Protein AF-A0A2E2VCF2-F1 (afdb_monomer)

pLDDT: mean 79.43, std 12.29, range [48.53, 93.0]

Solvent-accessible surface area (backbone atoms only — not comparable to full-atom values): 3719 Å² total; per-residue (Å²): 128,64,68,67,61,37,51,51,28,37,52,51,11,51,50,37,18,50,53,9,49,57,41,42,64,54,71,66,45,79,83,84,43,74,68,52,36,52,51,23,52,49,37,40,53,52,6,49,40,23,37,70,42,52,9,52,48,38,27,48,48,26,56,52,61,63,67,70,55,76,87,127

Nearest PDB structures (foldseek):
  4h8s-assembly2_C  TM=4.004E-01  e=8.168E+00  Homo sapiens

Radius of gyration: 16.82 Å; Cα contacts (8 Å, |Δi|>4): 87; chains: 1; bounding box: 31×14×55 Å

Structure (mmCIF, N/CA/C/O backbone):
data_AF-A0A2E2VCF2-F1
#
_entry.id   AF-A0A2E2VCF2-F1
#
loop_
_atom_site.group_PDB
_atom_site.id
_atom_site.type_symbol
_atom_site.label_atom_id
_atom_site.label_alt_id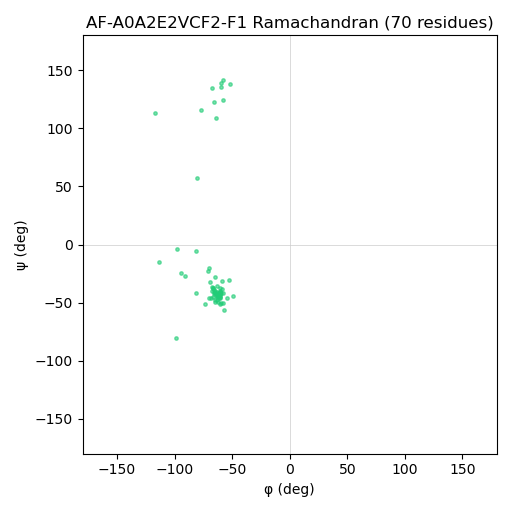
_atom_site.label_comp_id
_atom_site.label_asym_id
_atom_site.label_entity_id
_atom_site.label_seq_id
_atom_site.pdbx_PDB_ins_code
_atom_site.Cartn_x
_atom_site.Cartn_y
_atom_site.Cartn_z
_atom_site.occupancy
_atom_site.B_iso_or_equiv
_atom_site.auth_seq_id
_atom_site.auth_comp_id
_atom_site.auth_asym_id
_atom_site.auth_atom_id
_atom_site.pdbx_PDB_model_num
ATOM 1 N N . MET A 1 1 ? -14.827 2.555 20.736 1.00 55.34 1 MET A N 1
ATOM 2 C CA . MET A 1 1 ? -15.166 3.039 19.372 1.00 55.34 1 MET A CA 1
ATOM 3 C C . MET A 1 1 ? -15.985 1.971 18.666 1.00 55.34 1 MET A C 1
ATOM 5 O O . MET A 1 1 ? -15.654 0.804 18.807 1.00 55.34 1 MET A O 1
ATOM 9 N N . GLN A 1 2 ? -17.056 2.347 17.963 1.00 64.69 2 GLN A N 1
ATOM 10 C CA . GLN A 1 2 ? -17.980 1.393 17.337 1.00 64.69 2 GLN A CA 1
ATOM 11 C C . GLN A 1 2 ? -17.257 0.495 16.309 1.00 64.69 2 GLN A C 1
ATOM 13 O O . GLN A 1 2 ? -16.440 1.015 15.543 1.00 64.69 2 GLN A O 1
ATOM 18 N N . PRO A 1 3 ? -17.561 -0.816 16.248 1.00 72.81 3 PRO A N 1
ATOM 19 C CA . PRO A 1 3 ? -16.936 -1.777 15.327 1.00 72.81 3 PRO A CA 1
ATOM 20 C C . PRO A 1 3 ? -16.994 -1.329 13.858 1.00 72.81 3 PRO A C 1
ATOM 22 O O . PRO A 1 3 ? -16.052 -1.561 13.105 1.00 72.81 3 PRO A O 1
ATOM 25 N N . ILE A 1 4 ? -18.033 -0.574 13.492 1.00 79.25 4 ILE A N 1
ATOM 26 C CA . ILE A 1 4 ? -18.191 0.101 12.195 1.00 79.25 4 ILE A CA 1
ATOM 27 C C . ILE A 1 4 ? -16.950 0.907 11.805 1.00 79.25 4 ILE A C 1
ATOM 29 O O . ILE A 1 4 ? -16.466 0.809 10.683 1.00 79.25 4 ILE A O 1
ATOM 33 N N . ARG A 1 5 ? -16.374 1.666 12.739 1.00 76.62 5 ARG A N 1
ATOM 34 C CA . ARG A 1 5 ? -15.217 2.517 12.454 1.00 76.62 5 ARG A CA 1
ATOM 35 C C . ARG A 1 5 ? -13.957 1.697 12.171 1.00 76.62 5 ARG A C 1
ATOM 37 O O . ARG A 1 5 ? -13.145 2.108 11.353 1.00 76.62 5 ARG A O 1
ATOM 44 N N . ARG A 1 6 ? -13.814 0.526 12.799 1.00 78.50 6 ARG A N 1
ATOM 45 C CA . ARG A 1 6 ? -12.719 -0.419 12.527 1.00 78.50 6 ARG A CA 1
ATOM 46 C C . ARG A 1 6 ? -12.858 -1.025 11.131 1.00 78.50 6 ARG A C 1
ATOM 48 O O . ARG A 1 6 ? -11.889 -1.035 10.381 1.00 78.50 6 ARG A O 1
ATOM 55 N N . VAL A 1 7 ? -14.069 -1.455 10.774 1.00 83.94 7 VAL A N 1
ATOM 56 C CA . VAL A 1 7 ? -14.388 -1.997 9.442 1.00 83.94 7 VAL A CA 1
ATOM 57 C C . VAL A 1 7 ? -14.130 -0.959 8.349 1.00 83.94 7 VAL A C 1
ATOM 59 O O . VAL A 1 7 ? -13.551 -1.302 7.325 1.00 83.94 7 VAL A O 1
ATOM 62 N N . LEU A 1 8 ? -14.460 0.315 8.588 1.00 86.94 8 LEU A N 1
ATOM 63 C CA . LEU A 1 8 ? -14.186 1.401 7.642 1.00 86.94 8 LEU A CA 1
ATOM 64 C C . LEU A 1 8 ? -12.690 1.575 7.353 1.00 86.94 8 LEU A C 1
ATOM 66 O O . LEU A 1 8 ? -12.317 1.681 6.191 1.00 86.94 8 LEU A O 1
ATOM 70 N N . PHE A 1 9 ? -11.822 1.569 8.372 1.00 87.38 9 PHE A N 1
ATOM 71 C CA . PHE A 1 9 ? -10.373 1.681 8.147 1.00 87.38 9 PHE A CA 1
ATOM 72 C C . PHE A 1 9 ? -9.792 0.455 7.444 1.00 87.38 9 PHE A C 1
ATOM 74 O O . PHE A 1 9 ? -8.956 0.604 6.558 1.00 87.38 9 PHE A O 1
ATOM 81 N N . VAL A 1 10 ? -10.250 -0.746 7.801 1.00 87.25 10 VAL A N 1
ATOM 82 C CA . VAL A 1 10 ? -9.816 -1.977 7.126 1.00 87.25 10 VAL A CA 1
ATOM 83 C C . VAL A 1 10 ? -10.244 -1.961 5.658 1.00 87.25 10 VAL A C 1
ATOM 85 O O . VAL A 1 10 ? -9.414 -2.191 4.785 1.00 87.25 10 VAL A O 1
ATOM 88 N N . GLY A 1 11 ? -11.504 -1.619 5.373 1.00 89.44 11 GLY A N 1
ATOM 89 C CA . GLY A 1 11 ? -12.012 -1.495 4.007 1.00 89.44 11 GLY A CA 1
ATOM 90 C C . GLY A 1 11 ? -11.272 -0.425 3.205 1.00 89.44 11 GLY A C 1
ATOM 91 O O . GLY A 1 11 ? -10.878 -0.671 2.072 1.00 89.44 11 GLY A O 1
ATOM 92 N N . LEU A 1 12 ? -11.003 0.735 3.809 1.00 91.31 12 LEU A N 1
ATOM 93 C CA . LEU A 1 12 ? -10.264 1.818 3.160 1.00 91.31 12 LEU A CA 1
ATOM 94 C C . LEU A 1 12 ? -8.815 1.418 2.851 1.00 91.31 12 LEU A C 1
ATOM 96 O O . LEU A 1 12 ? -8.329 1.691 1.758 1.00 91.31 12 LEU A O 1
ATOM 100 N N . GLY A 1 13 ? -8.144 0.721 3.770 1.00 90.56 13 GLY A N 1
ATOM 101 C CA . GLY A 1 13 ? -6.798 0.203 3.538 1.00 90.56 13 GLY A CA 1
ATOM 102 C C . GLY A 1 13 ? -6.745 -0.869 2.446 1.00 90.56 13 GLY A C 1
ATOM 103 O O . GLY A 1 13 ? -5.849 -0.827 1.607 1.00 90.56 13 GLY A O 1
ATOM 104 N N . LEU A 1 14 ? -7.738 -1.765 2.383 1.00 92.38 14 LEU A N 1
ATOM 105 C CA . LEU A 1 14 ? -7.868 -2.744 1.295 1.00 92.38 14 LEU A CA 1
ATOM 106 C C . LEU A 1 14 ? -8.094 -2.069 -0.062 1.00 92.38 14 LEU A C 1
ATOM 108 O O . LEU A 1 14 ? -7.445 -2.441 -1.038 1.00 92.38 14 LEU A O 1
ATOM 112 N N . SER A 1 15 ? -8.955 -1.050 -0.125 1.00 93.00 15 SER A N 1
ATOM 113 C CA . SER A 1 15 ? -9.175 -0.270 -1.347 1.00 93.00 15 SER A CA 1
ATOM 114 C C . SER A 1 15 ? -7.898 0.427 -1.814 1.00 93.00 15 SER A C 1
ATOM 116 O O . SER A 1 15 ? -7.587 0.393 -3.000 1.00 93.00 15 SER A O 1
ATOM 118 N N . ILE A 1 16 ? -7.124 1.015 -0.895 1.00 91.56 16 ILE A N 1
ATOM 119 C CA . ILE A 1 16 ? -5.831 1.636 -1.223 1.00 91.56 16 ILE A CA 1
ATOM 120 C C . ILE A 1 16 ? -4.848 0.593 -1.756 1.00 91.56 16 ILE A C 1
ATOM 122 O O . ILE A 1 16 ? -4.207 0.839 -2.778 1.00 91.56 16 ILE A O 1
ATOM 126 N N . SER A 1 17 ? -4.751 -0.574 -1.111 1.00 92.00 17 SER A N 1
ATOM 127 C CA . SER A 1 17 ? -3.880 -1.646 -1.593 1.00 92.00 17 SER A CA 1
ATOM 128 C C . SER A 1 17 ? -4.282 -2.121 -2.988 1.00 92.00 17 SER A C 1
ATOM 130 O O . SER A 1 17 ? -3.419 -2.321 -3.838 1.00 92.00 17 SER A O 1
ATOM 132 N N . PHE A 1 18 ? -5.585 -2.244 -3.250 1.00 92.06 18 PHE A N 1
ATOM 133 C CA . PHE A 1 18 ? -6.105 -2.645 -4.555 1.00 92.06 18 PHE A CA 1
ATOM 134 C C . PHE A 1 18 ? -5.822 -1.600 -5.642 1.00 92.06 18 PHE A C 1
ATOM 136 O O . PHE A 1 18 ? -5.379 -1.952 -6.731 1.00 92.06 18 PHE A O 1
ATOM 143 N N . ILE A 1 19 ? -5.996 -0.310 -5.339 1.00 91.19 19 ILE A N 1
ATOM 144 C CA . ILE A 1 19 ? -5.625 0.783 -6.252 1.00 91.19 19 ILE A CA 1
ATOM 145 C C . ILE A 1 19 ? -4.116 0.756 -6.525 1.00 91.19 19 ILE A C 1
ATOM 147 O O . ILE A 1 19 ? -3.706 0.874 -7.676 1.00 91.19 19 ILE A O 1
ATOM 151 N N . GLY A 1 20 ? -3.289 0.539 -5.498 1.00 88.69 20 GLY A N 1
ATOM 152 C CA . GLY A 1 20 ? -1.844 0.370 -5.661 1.00 88.69 20 GLY A CA 1
ATOM 153 C C . GLY A 1 20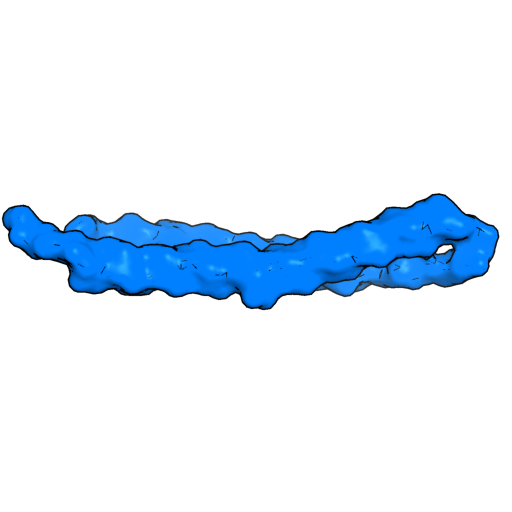 ? -1.492 -0.794 -6.588 1.00 88.69 20 GLY A C 1
ATOM 154 O O . GLY A 1 20 ? -0.646 -0.640 -7.462 1.00 88.69 20 GLY A O 1
ATOM 155 N N . LEU A 1 21 ? -2.191 -1.927 -6.466 1.00 89.12 21 LEU A N 1
ATOM 156 C CA . LEU A 1 21 ? -2.015 -3.086 -7.345 1.00 89.12 21 LEU A CA 1
ATOM 157 C C . LEU A 1 21 ? -2.381 -2.774 -8.806 1.00 89.12 21 LEU A C 1
ATOM 159 O O . LEU A 1 21 ? -1.665 -3.187 -9.714 1.00 89.12 21 LEU A O 1
ATOM 163 N N . LEU A 1 22 ? -3.466 -2.026 -9.037 1.00 87.25 22 LEU A N 1
ATOM 164 C CA . LEU A 1 22 ? -3.862 -1.586 -10.380 1.00 87.25 22 LEU A CA 1
ATOM 165 C C . LEU A 1 22 ? -2.813 -0.660 -11.000 1.00 87.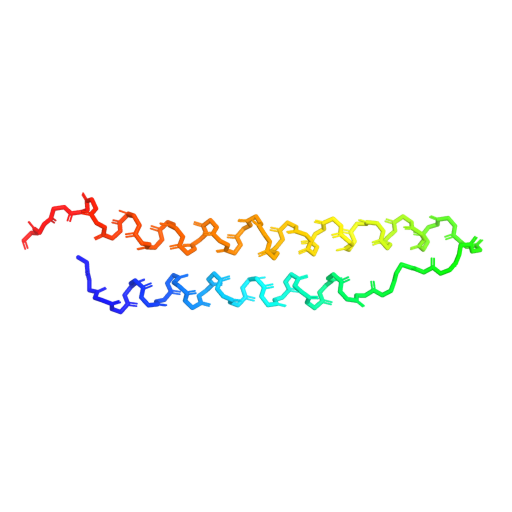25 22 LEU A C 1
ATOM 167 O O . LEU A 1 22 ? -2.441 -0.844 -12.154 1.00 87.25 22 LEU A O 1
ATOM 171 N N . VAL A 1 23 ? -2.306 0.301 -10.224 1.00 85.94 23 VAL A N 1
ATOM 172 C CA . VAL A 1 23 ? -1.264 1.236 -10.673 1.00 85.94 23 VAL A CA 1
ATOM 173 C C . VAL A 1 23 ? 0.060 0.506 -10.928 1.00 85.94 23 VAL A C 1
ATOM 175 O O . VAL A 1 23 ? 0.742 0.798 -11.904 1.00 85.94 23 VAL A O 1
ATOM 178 N N . TRP A 1 24 ? 0.395 -0.489 -10.104 1.00 81.00 24 TRP A N 1
ATOM 179 C CA . TRP A 1 24 ? 1.571 -1.347 -10.280 1.00 81.00 24 TRP A CA 1
ATOM 180 C C . TRP A 1 24 ? 1.507 -2.206 -11.548 1.00 81.00 24 TRP A C 1
ATOM 182 O O . TRP A 1 24 ? 2.542 -2.573 -12.096 1.00 81.00 24 TRP A O 1
ATOM 192 N N . ASN A 1 25 ? 0.304 -2.551 -12.013 1.00 84.12 25 ASN A N 1
ATOM 193 C CA . ASN A 1 25 ? 0.117 -3.369 -13.211 1.00 84.12 25 ASN A CA 1
ATOM 194 C C . ASN A 1 25 ? 0.229 -2.566 -14.519 1.00 84.12 25 ASN A C 1
ATOM 196 O O . ASN A 1 25 ? 0.204 -3.157 -15.596 1.00 84.12 25 ASN A O 1
ATOM 200 N N . ILE A 1 26 ? 0.355 -1.236 -14.448 1.00 82.12 26 ILE A N 1
ATOM 201 C CA . ILE A 1 26 ? 0.586 -0.405 -15.631 1.00 82.12 26 ILE A CA 1
ATOM 202 C C . ILE A 1 26 ? 1.974 -0.759 -16.189 1.00 82.12 26 ILE A C 1
ATOM 204 O O . ILE A 1 26 ? 2.960 -0.665 -15.453 1.00 82.12 26 ILE A O 1
ATOM 208 N N . PRO A 1 27 ? 2.076 -1.181 -17.464 1.00 73.44 27 PRO A N 1
ATOM 209 C CA . PRO A 1 27 ? 3.346 -1.582 -18.043 1.00 73.44 27 PRO A CA 1
ATOM 210 C C . PRO A 1 27 ? 4.339 -0.420 -18.007 1.00 73.44 27 PRO A C 1
ATOM 212 O O . PRO A 1 27 ? 4.012 0.717 -18.353 1.00 73.44 27 PRO A O 1
ATOM 215 N N . LEU A 1 28 ? 5.568 -0.732 -17.603 1.00 69.88 28 LEU A N 1
ATOM 216 C CA . LEU A 1 28 ? 6.711 0.152 -17.781 1.00 69.88 28 LEU A CA 1
ATOM 217 C C . LEU A 1 28 ? 6.903 0.298 -19.295 1.00 69.88 28 LEU A C 1
ATOM 219 O O . LEU A 1 28 ? 7.221 -0.687 -19.955 1.00 69.88 28 LEU A O 1
ATOM 223 N N . GLY A 1 29 ? 6.596 1.472 -19.852 1.00 66.12 29 GLY A N 1
ATOM 224 C CA . GLY A 1 29 ? 6.651 1.700 -21.298 1.00 66.12 29 GLY A CA 1
ATOM 225 C C . GLY A 1 29 ? 7.997 1.275 -21.894 1.00 66.12 29 GLY A C 1
ATOM 226 O O . GLY A 1 29 ? 9.042 1.519 -21.286 1.00 66.12 29 GLY A O 1
ATOM 227 N N . ASP A 1 30 ? 7.957 0.632 -23.065 1.00 64.25 30 ASP A N 1
ATOM 228 C CA . ASP A 1 30 ? 9.164 0.178 -23.758 1.00 64.25 30 ASP A CA 1
ATOM 229 C C . ASP A 1 30 ? 9.989 1.382 -24.241 1.00 64.25 30 ASP A C 1
ATOM 231 O O . ASP A 1 30 ? 9.463 2.395 -24.712 1.00 64.25 30 ASP A O 1
ATOM 235 N N . GLY A 1 31 ? 11.295 1.299 -24.003 1.00 61.53 31 GLY A N 1
ATOM 236 C CA . GLY A 1 31 ? 12.187 2.440 -23.799 1.00 61.53 31 GLY A CA 1
ATOM 237 C C . GLY A 1 31 ? 12.684 3.171 -25.045 1.00 61.53 31 GLY A C 1
ATOM 238 O O . GLY A 1 31 ? 13.892 3.333 -25.190 1.00 61.53 31 GLY A O 1
ATOM 239 N N . GLU A 1 32 ? 11.792 3.680 -25.893 1.00 63.56 32 GLU A N 1
ATOM 240 C CA . GLU A 1 32 ? 12.184 4.614 -26.967 1.00 63.56 32 GLU A CA 1
ATOM 241 C C . GLU A 1 32 ? 12.028 6.091 -26.554 1.00 63.56 32 GLU A C 1
ATOM 243 O O . GLU A 1 32 ? 12.793 6.940 -27.008 1.00 63.56 32 GLU A O 1
ATOM 248 N N . ASP A 1 33 ? 11.146 6.386 -25.587 1.00 69.56 33 ASP A N 1
ATOM 249 C CA . ASP A 1 33 ? 10.927 7.729 -25.036 1.00 69.56 33 ASP A CA 1
ATOM 250 C C . ASP A 1 33 ? 11.280 7.806 -23.542 1.00 69.56 33 ASP A C 1
ATOM 252 O O . ASP A 1 33 ? 10.591 7.260 -22.673 1.00 69.56 33 ASP A O 1
ATOM 256 N N . SER A 1 34 ? 12.333 8.561 -23.216 1.00 64.25 34 SER A N 1
ATOM 257 C CA . SER A 1 34 ? 12.830 8.748 -21.841 1.00 64.25 34 SER A CA 1
ATOM 258 C C . SER A 1 34 ? 11.786 9.334 -20.880 1.00 64.25 34 SER A C 1
ATOM 260 O O . SER A 1 34 ? 11.773 8.998 -19.694 1.00 64.25 34 SER A O 1
ATOM 262 N N . VAL A 1 35 ? 10.872 10.166 -21.388 1.00 71.00 35 VAL A N 1
ATOM 263 C CA . VAL A 1 35 ? 9.744 10.717 -20.623 1.00 71.00 35 VAL A CA 1
ATOM 264 C C . VAL A 1 35 ? 8.771 9.605 -20.231 1.00 71.00 35 VAL A C 1
ATOM 266 O O . VAL A 1 35 ? 8.373 9.515 -19.071 1.00 71.00 35 VAL A O 1
ATOM 269 N N . ASN A 1 36 ? 8.434 8.721 -21.170 1.00 69.00 36 ASN A N 1
ATOM 270 C CA . ASN A 1 36 ? 7.480 7.633 -20.963 1.00 69.00 36 ASN A CA 1
ATOM 271 C C . ASN A 1 36 ? 8.028 6.591 -19.970 1.00 69.00 36 ASN A C 1
ATOM 273 O O . ASN A 1 36 ? 7.318 6.118 -19.081 1.00 69.00 36 ASN A O 1
ATOM 277 N N . TYR A 1 37 ? 9.337 6.337 -20.036 1.00 74.25 37 TYR A N 1
ATOM 278 C CA . TYR A 1 37 ? 10.056 5.512 -19.067 1.00 74.25 37 TYR A CA 1
ATOM 279 C C . TYR A 1 37 ? 10.027 6.104 -17.647 1.00 74.25 37 TYR A C 1
ATOM 281 O O . TYR A 1 37 ? 9.755 5.392 -16.678 1.00 74.25 37 TYR A O 1
ATOM 289 N N . TRP A 1 38 ? 10.258 7.415 -17.502 1.00 80.69 38 TRP A N 1
ATOM 290 C CA . TRP A 1 38 ? 10.244 8.082 -16.194 1.00 80.69 38 TRP A CA 1
ATOM 291 C C . TRP A 1 38 ? 8.853 8.062 -15.546 1.00 80.69 38 TRP A C 1
ATOM 293 O O . TRP A 1 38 ? 8.725 7.755 -14.360 1.00 80.69 38 TRP A O 1
ATOM 303 N N . TYR A 1 39 ? 7.800 8.302 -16.334 1.00 79.44 39 TYR A N 1
ATOM 304 C CA . TYR A 1 39 ? 6.418 8.149 -15.872 1.00 79.44 39 TYR A CA 1
ATOM 305 C C . TYR A 1 39 ? 6.108 6.709 -15.452 1.00 79.44 39 TYR A C 1
ATOM 307 O O . TYR A 1 39 ? 5.523 6.508 -14.387 1.00 79.44 39 TYR A O 1
ATOM 315 N N . GLY A 1 40 ? 6.557 5.708 -16.216 1.00 81.38 40 GLY A N 1
ATOM 316 C CA . GL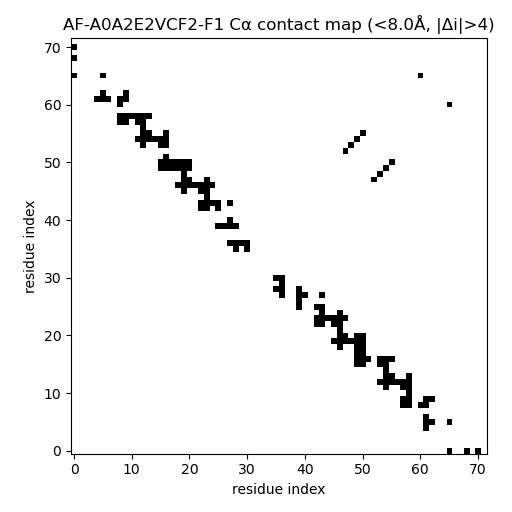Y A 1 40 ? 6.427 4.296 -15.844 1.00 81.38 40 GLY A CA 1
ATOM 317 C C . GLY A 1 40 ? 7.022 3.996 -14.464 1.00 81.38 40 GLY A C 1
ATOM 318 O O . GLY A 1 40 ? 6.361 3.389 -13.620 1.00 81.38 40 GLY A O 1
ATOM 319 N N . TRP A 1 41 ? 8.229 4.493 -14.184 1.00 82.94 41 TRP A N 1
ATOM 320 C CA . TRP A 1 41 ? 8.877 4.331 -12.876 1.00 82.94 41 TRP A CA 1
ATOM 321 C C . TRP A 1 41 ? 8.124 4.998 -11.726 1.00 82.94 41 TRP A C 1
ATOM 323 O O . TRP A 1 41 ? 8.093 4.463 -10.615 1.00 82.94 41 TRP A O 1
ATOM 333 N N . ILE A 1 42 ? 7.495 6.145 -11.977 1.00 85.44 42 ILE A N 1
ATOM 334 C CA . ILE A 1 42 ? 6.649 6.815 -10.986 1.00 85.44 42 ILE A CA 1
ATOM 335 C C . ILE A 1 42 ? 5.433 5.950 -10.672 1.00 85.44 42 ILE A C 1
ATOM 337 O 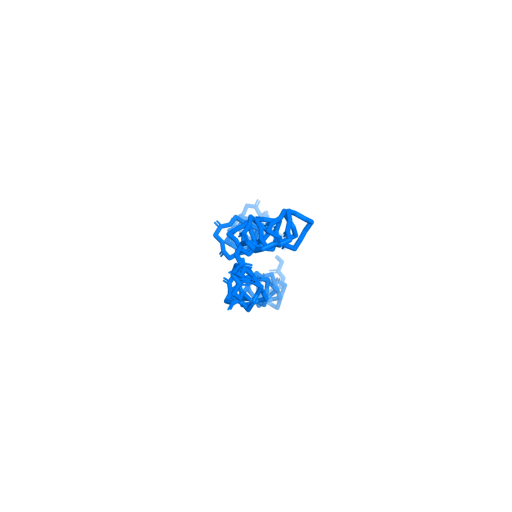O . ILE A 1 42 ? 5.175 5.692 -9.497 1.00 85.44 42 ILE A O 1
ATOM 341 N N . TYR A 1 43 ? 4.714 5.455 -11.682 1.00 84.31 43 TYR A N 1
ATOM 342 C CA . TYR A 1 43 ? 3.564 4.573 -11.458 1.00 84.31 43 TYR A CA 1
ATOM 343 C C . TYR A 1 43 ? 3.972 3.287 -10.738 1.00 84.31 43 TYR A C 1
ATOM 345 O O . TYR A 1 43 ? 3.317 2.896 -9.776 1.00 84.31 43 TYR A O 1
ATOM 353 N N . PHE A 1 44 ? 5.111 2.698 -11.091 1.00 86.25 44 PHE A N 1
ATOM 354 C CA . PHE A 1 44 ? 5.672 1.566 -10.361 1.00 86.25 44 PHE A CA 1
ATOM 355 C C . PHE A 1 44 ? 5.928 1.898 -8.881 1.00 86.25 44 PHE A C 1
ATOM 357 O O . PHE A 1 44 ? 5.444 1.201 -7.990 1.00 86.25 44 PHE A O 1
ATOM 364 N N . GLY A 1 45 ? 6.610 3.008 -8.581 1.00 87.50 45 GLY A N 1
ATOM 365 C CA . GLY A 1 45 ? 6.869 3.435 -7.202 1.00 87.50 45 GLY A CA 1
ATOM 366 C C . GLY A 1 45 ? 5.591 3.709 -6.399 1.00 87.50 45 GLY A C 1
ATOM 367 O O . GLY A 1 45 ? 5.452 3.243 -5.264 1.00 87.50 45 GLY A O 1
ATOM 368 N N . TRP A 1 46 ? 4.625 4.411 -6.996 1.00 87.75 46 TRP A N 1
ATOM 369 C CA . TRP A 1 46 ? 3.323 4.691 -6.379 1.00 87.75 46 TRP A CA 1
ATOM 370 C C . TRP A 1 46 ? 2.484 3.429 -6.182 1.00 87.75 46 TRP A C 1
ATOM 372 O O . TRP A 1 46 ? 1.825 3.294 -5.149 1.00 87.75 46 TRP A O 1
ATOM 382 N N . GLY A 1 47 ? 2.541 2.488 -7.124 1.00 87.44 47 GLY A N 1
ATOM 383 C CA . GLY A 1 47 ? 1.897 1.185 -7.017 1.00 87.44 47 GLY A CA 1
ATOM 384 C C . GLY A 1 47 ? 2.433 0.381 -5.832 1.00 87.44 47 GLY 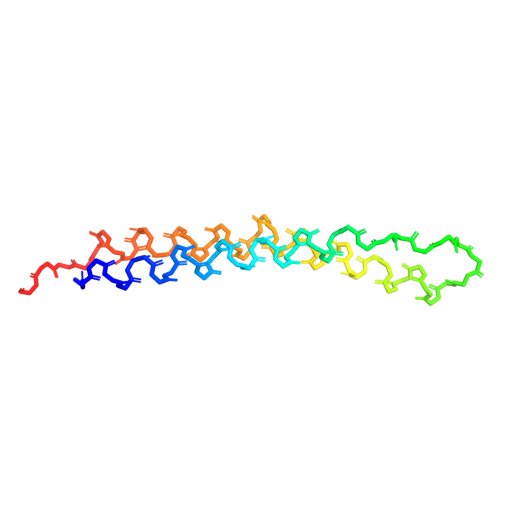A C 1
ATOM 385 O O . GLY A 1 47 ? 1.646 -0.104 -5.015 1.00 87.44 47 GLY A O 1
ATOM 386 N N . LEU A 1 48 ? 3.764 0.333 -5.660 1.00 89.50 48 LEU A N 1
ATOM 387 C CA . LEU A 1 48 ? 4.425 -0.330 -4.523 1.00 89.50 48 LEU A CA 1
ATOM 388 C C . LEU A 1 48 ? 3.972 0.294 -3.211 1.00 89.50 48 LEU A C 1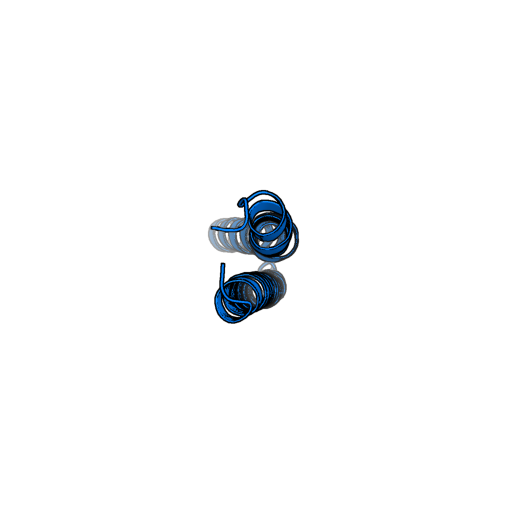
ATOM 390 O O . LEU A 1 48 ? 3.561 -0.395 -2.276 1.00 89.50 48 LEU A O 1
ATOM 394 N N . PHE A 1 49 ? 4.046 1.622 -3.160 1.00 91.19 49 PHE A N 1
ATOM 395 C CA . PHE A 1 49 ? 3.756 2.384 -1.963 1.00 91.19 49 PHE A CA 1
ATOM 396 C C . PHE A 1 49 ? 2.286 2.266 -1.558 1.00 91.19 49 PHE A C 1
ATOM 398 O O . PHE A 1 49 ? 1.995 2.084 -0.379 1.00 91.19 49 PHE A O 1
ATOM 405 N N . GLY A 1 50 ? 1.3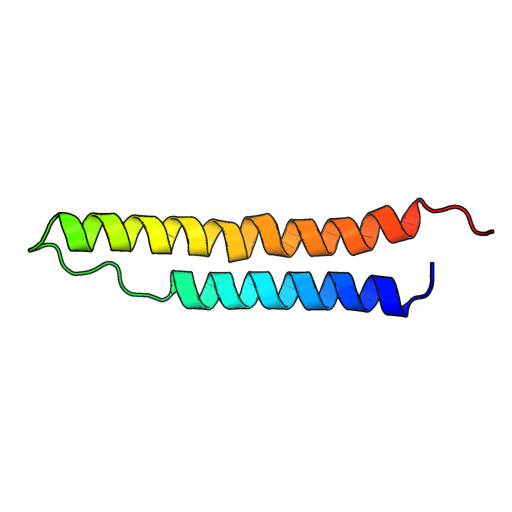55 2.297 -2.513 1.00 86.44 50 GLY A N 1
ATOM 406 C CA . GLY A 1 50 ? -0.066 2.063 -2.259 1.00 86.44 50 GLY A CA 1
ATOM 407 C C . GLY A 1 50 ? -0.345 0.638 -1.778 1.00 86.44 50 GLY A C 1
ATOM 408 O O . GLY A 1 50 ? -1.020 0.451 -0.764 1.00 86.44 50 GLY A O 1
ATOM 409 N N . CYS A 1 51 ? 0.220 -0.360 -2.466 1.00 89.25 51 CYS A N 1
ATOM 410 C CA . CYS A 1 51 ? -0.050 -1.776 -2.218 1.00 89.25 51 CYS A CA 1
ATOM 411 C C . CYS A 1 51 ? 0.533 -2.271 -0.887 1.00 89.25 51 CYS A C 1
ATOM 413 O O . CYS A 1 51 ? -0.175 -2.916 -0.110 1.00 89.25 51 CYS A O 1
ATOM 415 N N . PHE A 1 52 ? 1.792 -1.930 -0.602 1.00 87.56 52 PHE A N 1
ATOM 416 C CA . PHE A 1 52 ? 2.561 -2.487 0.518 1.00 87.56 52 PHE A CA 1
ATOM 417 C C . PHE A 1 52 ? 2.913 -1.473 1.613 1.00 87.56 52 PHE A C 1
ATOM 419 O O . PHE A 1 52 ? 3.290 -1.874 2.711 1.00 87.56 52 PHE A O 1
ATOM 426 N N . GLY A 1 53 ? 2.780 -0.172 1.346 1.00 90.88 53 GLY A N 1
ATOM 427 C CA . GLY A 1 53 ? 3.027 0.888 2.324 1.00 90.88 53 GLY A CA 1
ATOM 428 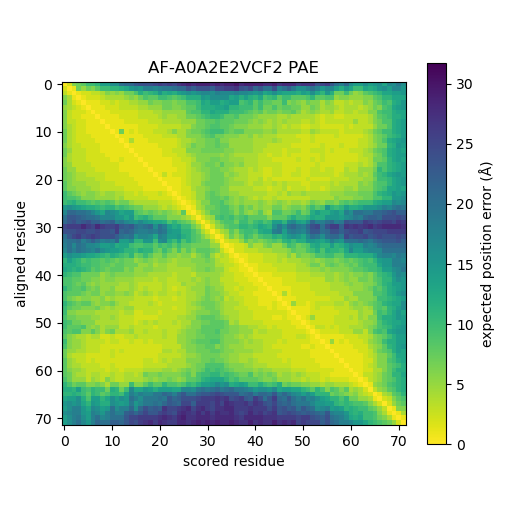C C . GLY A 1 53 ? 1.732 1.394 2.953 1.00 90.88 53 GLY A C 1
ATOM 429 O O . GLY A 1 53 ? 1.363 1.003 4.059 1.00 90.88 53 GLY A O 1
ATOM 430 N N . LEU A 1 54 ? 1.034 2.277 2.236 1.00 90.75 54 LEU A N 1
ATOM 431 C CA . LEU A 1 54 ? -0.137 3.007 2.723 1.00 90.75 54 LEU A CA 1
ATOM 432 C C . LEU A 1 54 ? -1.307 2.097 3.096 1.00 90.75 54 LEU A C 1
ATOM 434 O O . LEU A 1 54 ? -1.854 2.253 4.186 1.00 90.75 54 LEU A O 1
ATOM 438 N N . GLY A 1 55 ? -1.696 1.158 2.228 1.00 89.50 55 GLY A N 1
ATOM 439 C CA . GLY A 1 55 ? -2.830 0.267 2.487 1.00 89.50 55 GLY A CA 1
ATOM 440 C C . GLY A 1 55 ? -2.672 -0.523 3.793 1.00 89.50 55 GLY A C 1
ATOM 441 O O . GLY A 1 55 ? -3.494 -0.354 4.701 1.00 89.50 55 GLY A O 1
ATOM 442 N N . PRO A 1 56 ? -1.581 -1.294 3.972 1.00 90.44 56 PRO A N 1
ATOM 443 C CA . PRO A 1 56 ? -1.304 -2.006 5.218 1.00 90.44 56 PRO A CA 1
ATOM 444 C C . PRO A 1 56 ? -1.201 -1.083 6.433 1.00 90.44 56 PRO A C 1
ATOM 446 O O . PRO A 1 56 ? -1.714 -1.422 7.497 1.00 90.44 56 PRO A O 1
ATOM 449 N N . LEU A 1 57 ? -0.609 0.107 6.293 1.00 90.12 57 LEU A N 1
ATOM 450 C CA . LEU A 1 57 ? -0.490 1.068 7.394 1.00 90.12 57 LEU A CA 1
ATOM 451 C C . LEU A 1 57 ? -1.866 1.566 7.858 1.00 90.12 57 LEU A C 1
ATOM 453 O O . LEU A 1 57 ? -2.127 1.622 9.060 1.00 90.12 57 LEU A O 1
ATOM 457 N N . VAL A 1 58 ? -2.786 1.848 6.933 1.00 89.00 58 VAL A N 1
ATOM 458 C CA . VAL A 1 58 ? -4.169 2.229 7.262 1.00 89.00 58 VAL A CA 1
ATOM 459 C C . VAL A 1 58 ? -4.921 1.081 7.946 1.00 89.00 58 VAL A C 1
ATOM 461 O O . VAL A 1 58 ? -5.632 1.319 8.929 1.00 89.00 58 VAL A O 1
ATOM 464 N N . ILE A 1 59 ? -4.726 -0.163 7.493 1.00 89.25 59 ILE A N 1
ATOM 465 C CA . ILE A 1 59 ? -5.291 -1.358 8.145 1.00 89.25 59 ILE A CA 1
ATOM 466 C C . ILE A 1 59 ? -4.756 -1.472 9.578 1.00 89.25 59 ILE A C 1
ATOM 468 O O . ILE A 1 59 ? -5.538 -1.574 10.525 1.00 89.25 59 ILE A O 1
ATOM 472 N N . LEU A 1 60 ? -3.434 -1.395 9.757 1.00 88.06 60 LEU A N 1
ATOM 473 C CA . LEU A 1 60 ? -2.776 -1.464 11.064 1.00 88.06 60 LEU A CA 1
ATOM 474 C C . LEU A 1 60 ? -3.245 -0.334 11.982 1.00 88.06 60 LEU A C 1
ATOM 476 O O . LEU A 1 60 ? -3.544 -0.579 13.148 1.00 88.06 60 LEU A O 1
ATOM 480 N N . TYR A 1 61 ? -3.398 0.886 11.469 1.00 85.75 61 TYR A N 1
ATOM 481 C CA . TYR A 1 61 ? -3.935 2.011 12.230 1.00 85.75 61 TYR A CA 1
ATOM 482 C C . TYR A 1 61 ? -5.365 1.738 12.716 1.00 85.75 61 TYR A C 1
ATOM 484 O O . TYR A 1 61 ? -5.664 1.935 13.896 1.00 85.75 61 TYR A O 1
ATOM 492 N N . GLY A 1 62 ? -6.239 1.223 11.846 1.00 81.62 62 GLY A N 1
ATOM 493 C CA . GLY A 1 62 ? -7.593 0.812 12.222 1.00 81.62 62 GLY A CA 1
ATOM 494 C C . GLY A 1 62 ? -7.612 -0.298 13.278 1.00 81.62 62 GLY A C 1
ATOM 495 O O . GLY A 1 62 ? -8.449 -0.282 14.184 1.00 81.62 62 GLY A O 1
ATOM 496 N N . LEU A 1 63 ? -6.671 -1.241 13.198 1.00 82.44 63 LEU A N 1
ATOM 497 C CA . LEU A 1 63 ? -6.545 -2.353 14.137 1.00 82.44 63 LEU A CA 1
ATOM 498 C C . LEU A 1 63 ? -5.994 -1.913 15.500 1.00 82.44 63 LEU A C 1
ATOM 500 O O . LEU A 1 63 ? -6.622 -2.224 16.509 1.00 82.44 63 LEU A O 1
ATOM 504 N N . PHE A 1 64 ? -4.874 -1.187 15.543 1.00 80.38 64 PHE A N 1
ATOM 505 C CA . PHE A 1 64 ? -4.164 -0.835 16.778 1.00 80.38 64 PHE A CA 1
ATOM 506 C C . PHE A 1 64 ? -4.762 0.360 17.508 1.00 80.38 64 PHE A C 1
ATOM 508 O O . PHE A 1 64 ? -4.923 0.307 18.726 1.00 80.38 64 PHE A O 1
ATOM 515 N N . LYS A 1 65 ? -5.171 1.420 16.800 1.00 66.06 65 LYS A N 1
ATOM 516 C CA . LYS A 1 65 ? -5.863 2.537 17.464 1.00 66.06 65 LYS A CA 1
ATOM 517 C C . LYS A 1 65 ? -7.266 2.155 17.935 1.00 66.06 65 LYS A C 1
ATOM 519 O O . LYS A 1 65 ? -7.809 2.803 18.825 1.00 66.06 65 LYS A O 1
ATOM 524 N N . GLY A 1 66 ? -7.841 1.095 17.361 1.00 57.28 66 GLY A N 1
ATOM 525 C CA . GLY A 1 66 ? -9.049 0.453 17.873 1.00 57.28 66 GLY A CA 1
ATOM 526 C C . GLY A 1 66 ? -8.836 -0.326 19.179 1.00 57.28 66 GLY A C 1
ATOM 527 O O . GLY A 1 66 ? -9.804 -0.514 19.909 1.00 57.28 66 GLY A O 1
ATOM 528 N N . LEU A 1 67 ? -7.602 -0.748 19.489 1.00 54.06 67 LEU A N 1
ATOM 529 C CA . LEU A 1 67 ? -7.250 -1.515 20.695 1.00 54.06 67 LEU A CA 1
ATOM 530 C C . LEU A 1 67 ? -6.847 -0.627 21.885 1.00 54.06 67 LEU A C 1
ATOM 532 O O . LEU A 1 67 ? -7.025 -1.035 23.026 1.00 54.06 67 LEU A O 1
ATOM 536 N N . THR A 1 68 ? -6.321 0.578 21.643 1.00 57.19 68 THR A N 1
ATOM 537 C CA . THR A 1 68 ? -5.789 1.466 22.697 1.00 57.19 68 THR A CA 1
ATOM 538 C C . THR A 1 68 ? -6.756 2.549 23.172 1.00 57.19 68 THR A C 1
ATOM 540 O O . THR A 1 68 ? -6.435 3.283 24.104 1.00 57.19 68 THR A O 1
ATOM 543 N N . SER A 1 69 ? -7.946 2.676 22.572 1.00 54.22 69 SER A N 1
ATOM 544 C CA . SER A 1 69 ? -8.962 3.596 23.092 1.00 54.22 69 SER A CA 1
ATOM 545 C C . SER A 1 69 ? -9.638 2.970 24.318 1.00 54.22 69 SER A C 1
ATOM 547 O O . SER A 1 69 ? -10.313 1.951 24.134 1.00 54.22 69 SER A O 1
ATOM 549 N N . PRO A 1 70 ? -9.505 3.540 25.533 1.00 48.53 70 PRO A N 1
ATOM 550 C CA . PRO A 1 70 ? -10.195 3.009 26.699 1.00 48.53 70 PRO A CA 1
ATOM 551 C C . PRO A 1 70 ? -11.710 3.002 26.444 1.00 48.53 70 PRO A C 1
ATOM 553 O O . PRO A 1 70 ? -12.222 3.925 25.791 1.00 48.53 70 PRO A O 1
ATOM 556 N N . PRO A 1 71 ? -12.436 1.967 26.903 1.00 53.78 71 PRO A N 1
ATOM 557 C CA . PRO A 1 71 ? -13.888 2.026 26.932 1.00 53.78 71 PRO A CA 1
ATOM 558 C C . PRO A 1 71 ? -14.288 3.236 27.790 1.00 53.78 71 PRO A C 1
ATOM 560 O O . PRO A 1 71 ? -13.808 3.386 28.912 1.00 53.78 71 PRO A O 1
ATOM 563 N N . LYS A 1 72 ? -15.087 4.136 27.210 1.00 50.94 72 LYS A N 1
ATOM 564 C CA . LYS A 1 72 ? -15.868 5.106 27.980 1.00 50.94 72 LYS A CA 1
ATOM 565 C C . LYS A 1 72 ? -17.137 4.420 28.446 1.00 50.94 72 LYS A C 1
ATOM 567 O O . LYS A 1 72 ? -17.693 3.670 27.609 1.00 50.94 72 LYS A O 1
#

Foldseek 3Di:
DDVVQLVVLLVVLVVQLVVLCVLLPPDQDDPPDPVSNVVSVVSNVSSCCSNPNRSVVSNVCSVVVVVPDDDD

Mean predicted aligned error: 8.12 Å

Secondary structure (DSSP, 8-state):
--HHHHHHHHHHHHHHHHHHHHHHTS----TT-HHHHHHHHHHHHHHHIIIIIIHHHHHHHHHHTTTSS---

Sequence (72 aa):
MQPIRRVLFVGLGLSISFIGLLVWNIPLGDGEDSVNYWYGWIYFGWGLFGCFGLGPLVILYGLFKGLTSPPK